Protein AF-0000000074257280 (afdb_homodimer)

Nearest PDB structures (foldseek):
  6wa9-assembly1_N  TM=6.262E-01  e=2.227E+00  Chlamydia pneumoniae
  7ena-assembly1_g  TM=7.030E-01  e=4.610E+00  Homo sapiens
  5dac-assembly1_A  TM=3.850E-01  e=1.748E+00  Thermochaetoides thermophila DSM 1495
  6wa9-assembly1_N  TM=6.262E-01  e=2.227E+00  Chlamydia pneumoniae
  7ena-assembly1_g  TM=7.028E-01  e=4.610E+00  Homo sapiens

Sequence (174 aa):
MDNCAPVHPDVDTEELVAAAEEIEDARELVASALNRIRVSDPEAHAPRYVDTAYAQLTLADEAVNRTLTIRGVDRKEQTERLVESRRMDNCAPVHPDVDTEELVAAAEEIEDARELVASALNRIRVSDPEAHAPRYVDTAYAQLTLADEAVNRTLTIRGVDRKEQTERLVESRR

Secondary structure (DSSP, 8-state):
--------TT--HHHHHHHHHHHHHHHHHHHHHHHHHHHH-TTSSHHHHHHHHHHHHHHHHHHHHHHHHHTT--HHHHHHHHHHHH-/--------TT--HHHHHHHHHHHHHHHHHHHHHHHHHHHH-TTSSHHHHHHHHHHHHHHHHHHHHHHHHHTT--HHHHHHHHHHHT-

Foldseek 3Di:
DPPLPPLDPPDDLLVLLVVLVVLVVVLVVLVVVLVVCCVVPVPDCVNVVSVVVNVVSVVVNVSSVVSCVVVVHDSVVSVVVVVVVVD/DPPLPPLDPPDDLLVLLVVLVVLVVVLVVLVVVLVVCCVVPVPDCVNVVSVVVNVVSVVVNVSSVVSCVVVVHDSVVSVVVVVVVVD

Organism: NCBI:txid2743089

pLDDT: mean 86.65, std 16.23, range [29.3, 98.69]

Radius of gyration: 18.47 Å; Cα contacts (8 Å, |Δi|>4): 215; chains: 2; bounding box: 45×52×35 Å

Solvent-accessible surface area (backbone atoms only — not comparable to full-atom values): 9164 Å² total; per-residue (Å²): 130,80,74,68,68,78,74,63,92,75,48,40,60,69,43,38,46,52,18,48,52,30,44,54,54,20,45,53,33,40,54,51,20,39,54,32,32,47,72,20,46,61,86,48,68,31,50,59,29,38,50,49,18,44,52,26,41,51,52,19,48,50,45,49,49,49,53,34,52,75,69,69,49,54,61,68,61,52,52,50,51,55,56,53,71,71,100,130,82,74,70,69,79,73,62,90,76,48,39,61,68,44,38,46,54,19,47,52,30,44,51,54,20,44,51,33,41,53,52,19,38,54,32,32,45,70,19,45,62,84,49,68,31,50,58,29,39,49,51,16,45,53,25,42,52,52,20,47,50,45,49,50,50,54,34,53,75,71,71,49,55,61,68,61,52,50,50,50,56,56,57,74,73,105

Structure (mmCIF, N/CA/C/O backbone):
data_AF-0000000074257280-model_v1
#
loop_
_entity.id
_entity.type
_entity.pdbx_description
1 polymer 'Uncharacterized protein'
#
loop_
_atom_site.group_PDB
_atom_site.id
_atom_site.type_symbol
_atom_site.label_atom_id
_atom_site.label_alt_id
_atom_site.label_comp_id
_atom_site.label_asym_id
_atom_site.label_entity_id
_atom_site.label_seq_id
_atom_site.pdbx_PDB_ins_code
_atom_site.Cartn_x
_atom_site.Cartn_y
_atom_site.Cartn_z
_atom_site.occupancy
_atom_site.B_iso_or_equiv
_atom_site.auth_seq_id
_atom_site.auth_comp_id
_atom_site.auth_asym_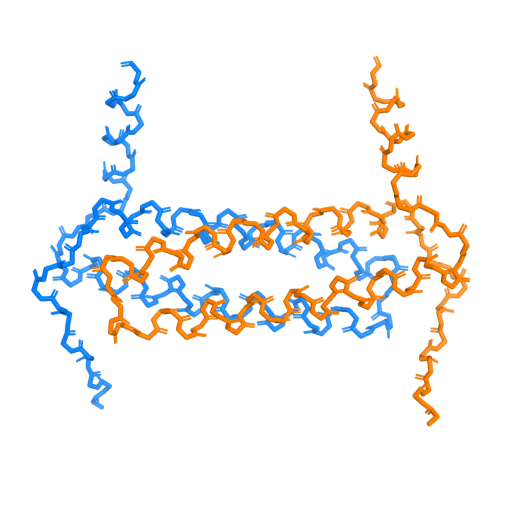id
_atom_site.auth_atom_id
_atom_site.pdbx_PDB_model_num
ATOM 1 N N . MET A 1 1 ? -23.141 18.484 5.285 1 29.3 1 MET A N 1
ATOM 2 C CA . MET A 1 1 ? -22.297 19.328 6.137 1 29.3 1 MET A CA 1
ATOM 3 C C . MET A 1 1 ? -21.234 18.484 6.836 1 29.3 1 MET A C 1
ATOM 5 O O . MET A 1 1 ? -21.531 17.75 7.777 1 29.3 1 MET A O 1
ATOM 9 N N . ASP A 1 2 ? -20.484 17.734 6.07 1 30.67 2 ASP A N 1
ATOM 10 C CA . ASP A 1 2 ? -19.453 16.75 6.398 1 30.67 2 ASP A CA 1
ATOM 11 C C . ASP A 1 2 ? -18.547 17.266 7.512 1 30.67 2 ASP A C 1
ATOM 13 O O . ASP A 1 2 ? -17.859 18.266 7.344 1 30.67 2 ASP A O 1
ATOM 17 N N . ASN A 1 3 ? -19 17.156 8.766 1 35.34 3 ASN A N 1
ATOM 18 C CA . ASN A 1 3 ? -18.391 17.594 10.016 1 35.34 3 ASN A CA 1
ATOM 19 C C . ASN A 1 3 ? -16.891 17.312 10.031 1 35.34 3 ASN A C 1
ATOM 21 O O . ASN A 1 3 ? -16.469 16.172 9.945 1 35.34 3 ASN A O 1
ATOM 25 N N . CYS A 1 4 ? -16.25 18.25 9.461 1 40.91 4 CYS A N 1
ATOM 26 C CA . CYS A 1 4 ? -14.789 18.234 9.5 1 40.91 4 CYS A CA 1
ATOM 27 C C . CYS A 1 4 ? -14.273 17.844 10.883 1 40.91 4 CYS A C 1
ATOM 29 O O . CYS A 1 4 ? -14.688 18.438 11.883 1 40.91 4 CYS A O 1
ATOM 31 N N . ALA A 1 5 ? -14.195 16.656 11.227 1 45.75 5 ALA A N 1
ATOM 32 C CA . ALA A 1 5 ? -13.586 16.328 12.508 1 45.75 5 ALA A CA 1
ATOM 33 C C . ALA A 1 5 ? -12.523 17.344 12.898 1 45.75 5 ALA A C 1
ATOM 35 O O . ALA A 1 5 ? -11.812 17.875 12.031 1 45.75 5 ALA A O 1
ATOM 36 N N . PRO A 1 6 ? -12.68 17.969 14.016 1 45.97 6 PRO A N 1
ATOM 37 C CA . PRO A 1 6 ? -11.711 18.953 14.492 1 45.97 6 PRO A CA 1
ATOM 38 C C . PRO A 1 6 ? -10.266 18.484 14.336 1 45.97 6 PRO A C 1
ATOM 40 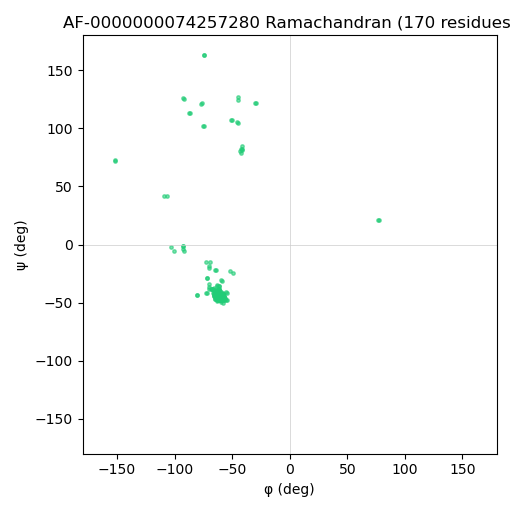O O . PRO A 1 6 ? -9.977 17.297 14.5 1 45.97 6 PRO A O 1
ATOM 43 N N . VAL A 1 7 ? -9.586 19.047 13.344 1 50.69 7 VAL A N 1
ATOM 44 C CA . VAL A 1 7 ? -8.141 18.844 13.297 1 50.69 7 VAL A CA 1
ATOM 45 C C . VAL A 1 7 ? -7.527 19.156 14.656 1 50.69 7 VAL A C 1
ATOM 47 O O . VAL A 1 7 ? -7.82 20.188 15.258 1 50.69 7 VAL A O 1
ATOM 50 N N . HIS A 1 8 ? -7.133 18.172 15.328 1 59.84 8 HIS A N 1
ATOM 51 C CA . HIS A 1 8 ? -6.445 18.344 16.609 1 59.84 8 HIS A CA 1
ATOM 52 C C . HIS A 1 8 ? -5.383 19.438 16.516 1 59.84 8 HIS A C 1
ATOM 54 O O . HIS A 1 8 ? -4.668 19.531 15.516 1 59.84 8 HIS A O 1
ATOM 60 N N . PRO A 1 9 ? -5.422 20.406 17.391 1 61.03 9 PRO A N 1
ATOM 61 C CA . PRO A 1 9 ? -4.488 21.531 17.391 1 61.03 9 PRO A CA 1
ATOM 62 C C . PRO A 1 9 ? -3.029 21.094 17.344 1 61.03 9 PRO A C 1
ATOM 64 O O . PRO A 1 9 ? -2.172 21.844 16.859 1 61.03 9 PRO A O 1
ATOM 67 N N . ASP A 1 10 ? -2.727 19.891 17.75 1 71.88 10 ASP A N 1
ATOM 68 C CA . ASP A 1 10 ? -1.322 19.516 17.891 1 71.88 10 ASP A CA 1
ATOM 69 C C . ASP A 1 10 ? -0.907 18.516 16.812 1 71.88 10 ASP A C 1
ATOM 71 O O . ASP A 1 10 ? -0.184 17.562 17.094 1 71.88 10 ASP A O 1
ATOM 75 N N . VAL A 1 11 ? -1.38 18.812 15.656 1 77.25 11 VAL A N 1
ATOM 76 C CA . VAL A 1 11 ? -1.003 17.906 14.57 1 77.25 11 VAL A CA 1
ATOM 77 C C . VAL A 1 11 ? 0.436 18.188 14.148 1 77.25 11 VAL A C 1
ATOM 79 O O . VAL A 1 11 ? 0.807 19.344 13.914 1 77.25 11 VAL A O 1
ATOM 82 N N . ASP A 1 12 ? 1.289 17.234 14.219 1 86.25 12 ASP A N 1
ATOM 83 C CA . ASP A 1 12 ? 2.645 17.344 13.688 1 86.25 12 ASP A CA 1
ATOM 84 C C . ASP A 1 12 ? 2.641 17.25 12.164 1 86.25 12 ASP A C 1
ATOM 86 O O . ASP A 1 12 ? 2.635 16.141 11.602 1 86.25 12 ASP A O 1
ATOM 90 N N . THR A 1 13 ? 2.768 18.359 11.547 1 89.31 13 THR A N 1
ATOM 91 C CA . THR A 1 13 ? 2.578 18.422 10.102 1 89.31 13 THR A CA 1
ATOM 92 C C . THR A 1 13 ? 3.742 17.766 9.367 1 89.31 13 THR A C 1
ATOM 94 O O . THR A 1 13 ? 3.578 17.25 8.258 1 89.31 13 THR A O 1
ATOM 97 N N . GLU A 1 14 ? 4.945 17.766 9.945 1 87.94 14 GLU A N 1
ATOM 98 C CA . GLU A 1 14 ? 6.078 17.094 9.312 1 87.94 14 GLU A CA 1
ATOM 99 C C . GLU A 1 14 ? 5.859 15.586 9.258 1 87.94 14 GLU A C 1
ATOM 101 O O . GLU A 1 14 ? 6.098 14.961 8.219 1 87.94 14 GLU A O 1
ATOM 106 N N . GLU A 1 15 ? 5.375 15.094 10.328 1 91 15 GLU A N 1
ATOM 107 C CA . GLU A 1 15 ? 5.062 13.664 10.359 1 91 15 GLU A CA 1
ATOM 108 C C . GLU A 1 15 ? 3.912 13.328 9.422 1 91 15 GLU A C 1
ATOM 110 O O . GLU A 1 15 ? 3.916 12.273 8.773 1 91 15 GLU A O 1
ATOM 115 N N . LEU A 1 16 ? 2.916 14.141 9.406 1 94 16 LEU A N 1
ATOM 116 C CA . LEU A 1 16 ? 1.768 13.891 8.539 1 94 16 LEU A CA 1
ATOM 117 C C . LEU A 1 16 ? 2.172 13.93 7.07 1 94 16 LEU A C 1
ATOM 119 O O . LEU A 1 16 ? 1.68 13.133 6.266 1 94 16 LEU A O 1
ATOM 123 N N . VAL A 1 17 ? 3.041 14.852 6.75 1 94.12 17 VAL A N 1
ATOM 124 C CA . VAL A 1 17 ? 3.523 14.93 5.379 1 94.12 17 VAL A CA 1
ATOM 125 C C . VAL A 1 17 ? 4.309 13.672 5.027 1 94.12 17 VAL A C 1
ATOM 127 O O . VAL A 1 17 ? 4.145 13.109 3.941 1 94.12 17 VAL A O 1
ATOM 130 N N . ALA A 1 18 ? 5.16 13.227 5.914 1 93.44 18 ALA A N 1
ATOM 131 C CA . ALA A 1 18 ? 5.891 11.984 5.688 1 93.44 18 ALA A CA 1
ATOM 132 C C . ALA A 1 18 ? 4.938 10.812 5.477 1 93.44 18 ALA A C 1
ATOM 134 O O . ALA A 1 18 ? 5.152 9.977 4.598 1 93.44 18 ALA A O 1
ATOM 135 N N . ALA A 1 19 ? 3.918 10.797 6.266 1 95.12 19 ALA A N 1
ATOM 136 C CA . ALA A 1 19 ? 2.916 9.742 6.125 1 95.12 19 ALA A CA 1
ATOM 137 C C . ALA A 1 19 ? 2.232 9.82 4.762 1 95.12 19 ALA A C 1
ATOM 139 O O . ALA A 1 19 ? 1.975 8.789 4.133 1 95.12 19 ALA A O 1
ATOM 140 N N . ALA A 1 20 ? 1.891 10.984 4.367 1 96.25 20 ALA A N 1
ATOM 141 C CA . ALA A 1 20 ? 1.246 11.164 3.07 1 96.25 20 ALA A CA 1
ATOM 142 C C . ALA A 1 20 ? 2.117 10.625 1.942 1 96.25 20 ALA A C 1
ATOM 144 O O . ALA A 1 20 ? 1.615 9.984 1.014 1 96.25 20 ALA A O 1
ATOM 145 N N . GLU A 1 21 ? 3.391 10.875 1.986 1 96.62 21 GLU A N 1
ATOM 146 C CA . GLU A 1 21 ? 4.316 10.375 0.979 1 96.62 21 GLU A CA 1
ATOM 147 C C . GLU A 1 21 ? 4.359 8.844 0.983 1 96.62 21 GLU A C 1
ATOM 149 O O . GLU A 1 21 ? 4.402 8.219 -0.077 1 96.62 21 GLU A O 1
ATOM 154 N N . GLU A 1 22 ? 4.41 8.305 2.094 1 96.88 22 GLU A N 1
ATOM 155 C CA . GLU A 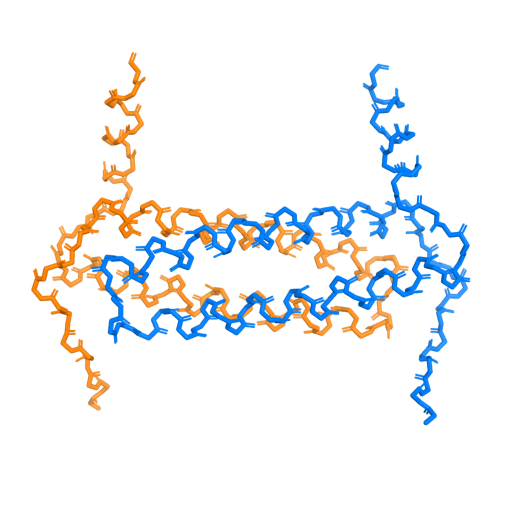1 22 ? 4.422 6.852 2.211 1 96.88 22 GLU A CA 1
ATOM 156 C C . GLU A 1 22 ? 3.143 6.242 1.65 1 96.88 22 GLU A C 1
ATOM 158 O O . GLU A 1 22 ? 3.18 5.195 1.002 1 96.88 22 GLU A O 1
ATOM 163 N N . ILE A 1 23 ? 1.985 6.867 1.958 1 98.19 23 ILE A N 1
ATOM 164 C CA . ILE A 1 23 ? 0.71 6.41 1.415 1 98.19 23 ILE A CA 1
ATOM 165 C C . ILE A 1 23 ? 0.751 6.465 -0.111 1 98.19 23 ILE A C 1
ATOM 167 O O . ILE A 1 23 ? 0.291 5.539 -0.782 1 98.19 23 ILE A O 1
ATOM 171 N N . GLU A 1 24 ? 1.222 7.539 -0.661 1 97.69 24 GLU A N 1
ATOM 172 C CA . GLU A 1 24 ? 1.327 7.668 -2.111 1 97.69 24 GLU A CA 1
ATOM 173 C C . GLU A 1 24 ? 2.234 6.59 -2.695 1 97.69 24 GLU A C 1
ATOM 175 O O . GLU A 1 24 ? 1.896 5.965 -3.703 1 97.69 24 GLU A O 1
ATOM 180 N N . ASP A 1 25 ? 3.406 6.375 -2.107 1 97.62 25 ASP A N 1
ATOM 181 C CA . ASP A 1 25 ? 4.312 5.324 -2.557 1 97.62 25 ASP A CA 1
ATOM 182 C C . ASP A 1 25 ? 3.635 3.955 -2.496 1 97.62 25 ASP A C 1
ATOM 184 O O . ASP A 1 25 ? 3.783 3.143 -3.41 1 97.62 25 ASP A O 1
ATOM 188 N N . ALA A 1 26 ? 2.941 3.74 -1.407 1 98.56 26 ALA A N 1
ATOM 189 C CA . ALA A 1 26 ? 2.221 2.479 -1.265 1 98.56 26 ALA A CA 1
ATOM 190 C C . ALA A 1 26 ? 1.182 2.312 -2.371 1 98.56 26 ALA A C 1
ATOM 192 O O . ALA A 1 26 ? 1.034 1.225 -2.934 1 98.56 26 ALA A O 1
ATOM 193 N N . ARG A 1 27 ? 0.386 3.324 -2.652 1 98.56 27 ARG A N 1
ATOM 194 C CA . ARG A 1 27 ? -0.629 3.266 -3.699 1 98.56 27 ARG A CA 1
ATOM 195 C C . ARG A 1 27 ? -0.014 2.871 -5.039 1 98.56 27 ARG A C 1
ATOM 197 O O . ARG A 1 27 ? -0.613 2.111 -5.805 1 98.56 27 ARG A O 1
ATOM 204 N N . GLU A 1 28 ? 1.111 3.395 -5.344 1 98 28 GLU A N 1
ATOM 205 C CA . GLU A 1 28 ? 1.789 3.055 -6.59 1 98 28 GLU A CA 1
ATOM 206 C C . GLU A 1 28 ? 2.166 1.576 -6.629 1 98 28 GLU A C 1
ATOM 208 O O . GLU A 1 28 ? 1.992 0.913 -7.652 1 98 28 GLU A O 1
ATOM 213 N N . LEU A 1 29 ? 2.779 1.097 -5.578 1 98.56 29 LEU A N 1
ATOM 214 C CA . LEU A 1 29 ? 3.121 -0.318 -5.488 1 98.56 29 LEU A CA 1
ATOM 215 C C . LEU A 1 29 ? 1.877 -1.188 -5.633 1 98.56 29 LEU A C 1
A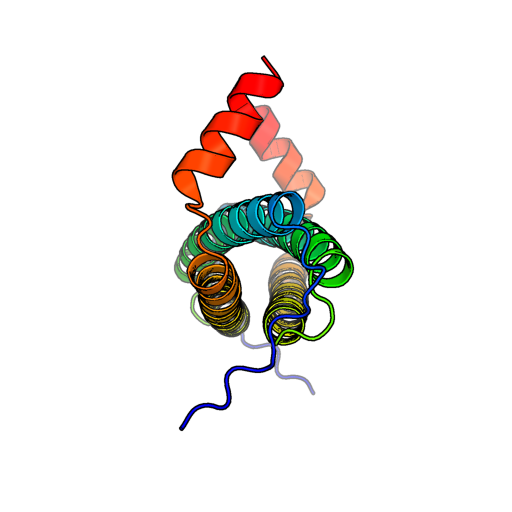TOM 217 O O . LEU A 1 29 ? 1.901 -2.203 -6.332 1 98.56 29 LEU A O 1
ATOM 221 N N . VAL A 1 30 ? 0.806 -0.821 -4.969 1 98.62 30 VAL A N 1
ATOM 222 C CA . VAL A 1 30 ? -0.445 -1.57 -5 1 98.62 30 VAL A CA 1
ATOM 223 C C . VAL A 1 30 ? -0.999 -1.59 -6.426 1 98.62 30 VAL A C 1
ATOM 225 O O . VAL A 1 30 ? -1.464 -2.627 -6.902 1 98.62 30 VAL A O 1
ATOM 228 N N . ALA A 1 31 ? -1.015 -0.455 -7.082 1 97.88 31 ALA A N 1
ATOM 229 C CA . ALA A 1 31 ? -1.465 -0.394 -8.469 1 97.88 31 ALA A CA 1
ATOM 230 C C . ALA A 1 31 ? -0.651 -1.335 -9.352 1 97.88 31 ALA A C 1
ATOM 232 O O . ALA A 1 31 ? -1.209 -2.049 -10.188 1 97.88 31 ALA A O 1
ATOM 233 N N . SER A 1 32 ? 0.661 -1.279 -9.203 1 96.69 32 SER A N 1
ATOM 234 C CA . SER A 1 32 ? 1.542 -2.162 -9.961 1 96.69 32 SER A CA 1
ATOM 235 C C . SER A 1 32 ? 1.216 -3.627 -9.695 1 96.69 32 SER A C 1
ATOM 237 O O . SER A 1 32 ? 1.089 -4.418 -10.633 1 96.69 32 SER A O 1
ATOM 239 N N . ALA A 1 33 ? 1.122 -3.98 -8.414 1 96.62 33 ALA A N 1
ATOM 240 C CA . ALA A 1 33 ? 0.78 -5.352 -8.031 1 96.62 33 ALA A CA 1
ATOM 241 C C . ALA A 1 33 ? -0.542 -5.781 -8.664 1 96.62 33 ALA A C 1
ATOM 243 O O . ALA A 1 33 ? -0.674 -6.914 -9.133 1 96.62 33 ALA A O 1
ATOM 244 N N . LEU A 1 34 ? -1.565 -4.914 -8.586 1 96.75 34 LEU A N 1
ATOM 245 C CA . LEU A 1 34 ? -2.881 -5.207 -9.141 1 96.75 34 LEU A CA 1
ATOM 246 C C . LEU A 1 34 ? -2.773 -5.578 -10.617 1 96.75 34 LEU A C 1
ATOM 248 O O . LEU A 1 34 ? -3.385 -6.551 -11.062 1 96.75 34 LEU A O 1
ATOM 252 N N . ASN A 1 35 ? -2.047 -4.789 -11.344 1 95.44 35 ASN A N 1
ATOM 253 C CA . ASN A 1 35 ? -1.862 -5.062 -12.766 1 95.44 35 ASN A CA 1
ATOM 254 C C . ASN A 1 35 ? -1.202 -6.418 -13 1 95.44 35 ASN A C 1
ATOM 256 O O . ASN A 1 35 ? -1.624 -7.176 -13.875 1 95.44 35 ASN A O 1
ATOM 260 N N . ARG A 1 36 ? -0.161 -6.738 -12.25 1 93.25 36 ARG A N 1
ATOM 261 C CA . ARG A 1 36 ? 0.531 -8.016 -12.3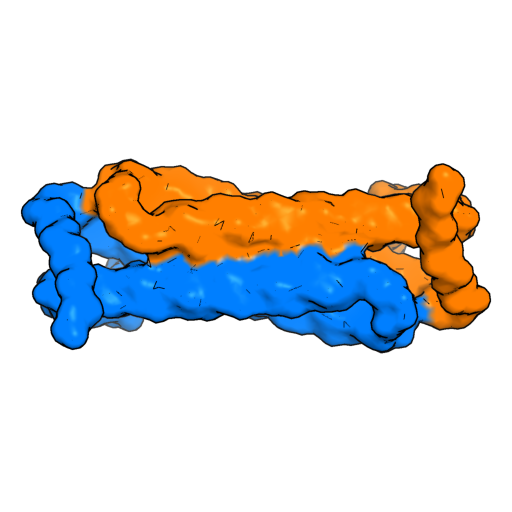83 1 93.25 36 ARG A CA 1
ATOM 262 C C . ARG A 1 36 ? -0.404 -9.18 -12.07 1 93.25 36 ARG A C 1
ATOM 264 O O . ARG A 1 36 ? -0.384 -10.203 -12.758 1 93.25 36 ARG A O 1
ATOM 271 N N . ILE A 1 37 ? -1.216 -9.031 -11.023 1 93.62 37 ILE A N 1
ATOM 272 C CA . ILE A 1 37 ? -2.135 -10.086 -10.617 1 93.62 37 ILE A CA 1
ATOM 273 C C . ILE A 1 37 ? -3.182 -10.305 -11.703 1 93.62 37 ILE A C 1
ATOM 275 O O . ILE A 1 37 ? -3.531 -11.445 -12.016 1 93.62 37 ILE A O 1
ATOM 279 N N . ARG A 1 38 ? -3.715 -9.273 -12.234 1 90.75 38 ARG A N 1
ATOM 280 C CA . ARG A 1 38 ? -4.754 -9.375 -13.258 1 90.75 38 ARG A CA 1
ATOM 281 C C . ARG A 1 38 ? -4.223 -10.062 -14.508 1 90.75 38 ARG A C 1
ATOM 283 O O . ARG A 1 38 ? -4.961 -10.773 -15.195 1 90.75 38 ARG A O 1
ATOM 290 N N . VAL A 1 39 ? -2.953 -9.812 -14.828 1 85.38 39 VAL A N 1
ATOM 291 C CA . VAL A 1 39 ? -2.332 -10.461 -15.977 1 85.38 39 VAL A CA 1
ATOM 292 C C . VAL A 1 39 ? -2.084 -11.938 -15.672 1 85.38 39 VAL A C 1
ATOM 294 O O . VAL A 1 39 ? -2.318 -12.797 -16.516 1 85.38 39 VAL A O 1
ATOM 297 N N . SER A 1 40 ? -1.64 -12.25 -14.492 1 86.69 40 SER A N 1
ATOM 298 C CA . SER A 1 40 ? -1.208 -13.586 -14.109 1 86.69 40 SER A CA 1
ATOM 299 C C . SER A 1 40 ? -2.398 -14.477 -13.758 1 86.69 40 SER A C 1
ATOM 301 O O . SER A 1 40 ? -2.414 -15.664 -14.094 1 86.69 40 SER A O 1
ATOM 303 N N . ASP A 1 41 ? -3.373 -13.883 -12.984 1 83.5 41 ASP A N 1
ATOM 304 C CA . ASP A 1 41 ? -4.5 -14.656 -12.469 1 83.5 41 ASP A CA 1
ATOM 305 C C . ASP A 1 41 ? -5.727 -13.766 -12.273 1 83.5 41 ASP A C 1
ATOM 307 O O . ASP A 1 41 ? -6.129 -13.492 -11.141 1 83.5 41 ASP A O 1
ATOM 311 N N . PRO A 1 42 ? -6.301 -13.391 -13.297 1 76.69 42 PRO A N 1
ATOM 312 C CA . PRO A 1 42 ? -7.395 -12.414 -13.234 1 76.69 42 PRO A CA 1
ATOM 313 C C . PRO A 1 42 ? -8.609 -12.945 -12.484 1 76.69 42 PRO A C 1
ATOM 315 O O . PRO A 1 42 ? -9.438 -12.164 -12.008 1 76.69 42 PRO A O 1
ATOM 318 N N . GLU A 1 43 ? -8.742 -14.281 -12.391 1 76.44 43 GLU A N 1
ATOM 319 C CA . GLU A 1 43 ? -9.953 -14.852 -11.812 1 76.44 43 GLU A CA 1
ATOM 320 C C . GLU A 1 43 ? -9.789 -15.07 -10.312 1 76.44 43 GLU A C 1
ATOM 322 O O . GLU A 1 43 ? -10.75 -15.422 -9.617 1 76.44 43 GLU A O 1
ATOM 327 N N . ALA A 1 44 ? -8.664 -14.844 -9.812 1 77.44 44 ALA A N 1
ATOM 328 C CA . ALA A 1 44 ? -8.414 -15.07 -8.391 1 77.44 44 ALA A CA 1
ATOM 329 C C . ALA A 1 44 ? -9.062 -13.992 -7.535 1 77.44 44 ALA A C 1
ATOM 331 O O . ALA A 1 44 ? -9.5 -12.961 -8.055 1 77.44 44 ALA A O 1
ATOM 332 N N . HIS A 1 45 ? -9.258 -14.188 -6.188 1 80.06 45 HIS A N 1
ATOM 333 C CA . HIS A 1 45 ? -9.82 -13.234 -5.234 1 80.06 45 HIS A CA 1
ATOM 334 C C . HIS A 1 45 ? -8.852 -12.078 -4.98 1 80.06 45 HIS A C 1
ATOM 336 O O . HIS A 1 45 ? -9.273 -10.992 -4.578 1 80.06 45 HIS A O 1
ATOM 342 N N . ALA A 1 46 ? -7.637 -12.398 -5.344 1 88.69 46 ALA A N 1
ATOM 343 C CA . ALA A 1 46 ? -6.594 -11.453 -4.953 1 88.69 46 ALA A CA 1
ATOM 344 C C . ALA A 1 46 ? -6.844 -10.078 -5.566 1 88.69 46 ALA A C 1
ATOM 346 O O . ALA A 1 46 ? -6.715 -9.055 -4.891 1 88.69 46 ALA A O 1
ATOM 347 N N . PRO A 1 47 ? -7.273 -9.969 -6.773 1 91.94 47 PRO A N 1
ATOM 348 C CA . PRO A 1 47 ? -7.484 -8.641 -7.352 1 91.94 47 PRO A CA 1
ATOM 349 C C . PRO A 1 47 ? -8.531 -7.824 -6.59 1 91.94 47 PRO A C 1
ATOM 351 O O . PRO A 1 47 ? -8.391 -6.605 -6.465 1 91.94 47 PRO A O 1
ATOM 354 N N . ARG A 1 48 ? -9.555 -8.492 -6.09 1 94.31 48 ARG A N 1
ATOM 355 C CA . ARG A 1 48 ? -10.594 -7.773 -5.348 1 94.31 48 ARG A CA 1
ATOM 356 C C . ARG A 1 48 ? -10.023 -7.16 -4.07 1 94.31 48 ARG A C 1
ATOM 358 O O . ARG A 1 48 ? -10.328 -6.016 -3.738 1 94.31 48 ARG A O 1
ATOM 365 N N . TYR A 1 49 ? -9.281 -7.906 -3.334 1 96.56 49 TYR A N 1
ATOM 366 C CA . TYR A 1 49 ? -8.648 -7.395 -2.123 1 96.56 49 TYR A CA 1
ATOM 367 C C . TYR A 1 49 ? -7.727 -6.223 -2.441 1 96.56 49 TYR A C 1
ATOM 369 O O . TYR A 1 49 ? -7.746 -5.207 -1.746 1 96.56 49 TYR A O 1
ATOM 377 N N . VAL A 1 50 ? -6.941 -6.367 -3.51 1 97.38 50 VAL A N 1
ATOM 378 C CA . VAL A 1 50 ? -5.988 -5.332 -3.883 1 97.38 50 VAL A CA 1
ATOM 379 C C . VAL A 1 50 ? -6.734 -4.078 -4.336 1 97.38 50 VAL A C 1
ATOM 381 O O . VAL A 1 50 ? -6.352 -2.961 -3.988 1 97.38 50 VAL A O 1
ATOM 384 N N . ASP A 1 51 ? -7.805 -4.242 -5.031 1 97 51 ASP A N 1
ATOM 385 C CA . ASP A 1 51 ? -8.656 -3.129 -5.449 1 97 51 ASP A CA 1
ATOM 386 C C . ASP A 1 51 ? -9.203 -2.371 -4.242 1 97 51 ASP A C 1
ATOM 388 O O . ASP A 1 51 ? -9.195 -1.139 -4.223 1 97 51 ASP A O 1
ATOM 392 N N . THR A 1 52 ? -9.68 -3.096 -3.363 1 98.31 52 THR A N 1
ATOM 393 C CA . THR A 1 52 ? -10.227 -2.475 -2.164 1 98.31 52 THR A CA 1
ATOM 394 C C . THR A 1 52 ? -9.141 -1.734 -1.391 1 98.31 52 THR A C 1
ATOM 396 O O . THR A 1 52 ? -9.375 -0.64 -0.874 1 98.31 52 THR A O 1
ATOM 399 N N . ALA A 1 53 ? -7.969 -2.373 -1.275 1 98.5 53 ALA A N 1
ATOM 400 C CA . ALA A 1 53 ? -6.855 -1.709 -0.604 1 98.5 53 ALA A CA 1
ATOM 401 C C . ALA A 1 53 ? -6.508 -0.39 -1.289 1 98.5 53 ALA A C 1
ATOM 403 O O . ALA A 1 53 ? -6.32 0.631 -0.623 1 98.5 53 ALA A O 1
ATOM 404 N N . TYR A 1 54 ? -6.457 -0.409 -2.627 1 98.69 54 TYR A N 1
ATOM 405 C CA . TYR A 1 54 ? -6.152 0.8 -3.385 1 98.69 54 TYR A CA 1
ATOM 406 C C . TYR A 1 54 ? -7.164 1.899 -3.09 1 98.69 54 TYR A C 1
ATOM 408 O O . TYR A 1 54 ? -6.793 3.055 -2.873 1 98.69 54 TYR A O 1
ATOM 416 N N . ALA A 1 55 ? -8.406 1.543 -3.096 1 98.5 55 ALA A N 1
ATOM 417 C CA . ALA A 1 55 ? -9.469 2.504 -2.812 1 98.5 55 ALA A CA 1
ATOM 418 C C . ALA A 1 55 ? -9.312 3.098 -1.415 1 98.5 55 ALA A C 1
ATOM 420 O O . ALA A 1 55 ? -9.461 4.309 -1.227 1 98.5 55 ALA A O 1
ATOM 421 N N . GLN A 1 56 ? -9.094 2.201 -0.434 1 98.38 56 GLN A N 1
ATOM 422 C CA . GLN A 1 56 ? -8.938 2.668 0.94 1 98.38 56 GLN A CA 1
ATOM 423 C C . GLN A 1 56 ? -7.734 3.592 1.08 1 98.38 56 GLN A C 1
ATOM 425 O O . GLN A 1 56 ? -7.793 4.594 1.795 1 98.38 56 GLN A O 1
ATOM 430 N N . LEU A 1 57 ? -6.656 3.314 0.41 1 98.56 57 LEU A N 1
ATOM 431 C CA . LEU A 1 57 ? -5.484 4.18 0.439 1 98.56 57 LEU A CA 1
ATOM 432 C C . LEU A 1 57 ? -5.785 5.527 -0.211 1 98.56 57 LEU A C 1
ATOM 434 O O . LEU A 1 57 ? -5.262 6.559 0.217 1 98.56 57 LEU A O 1
ATOM 438 N N . THR A 1 58 ? -6.531 5.504 -1.273 1 98.38 58 THR A N 1
ATOM 439 C CA . THR A 1 58 ? -6.938 6.75 -1.918 1 98.38 58 THR A CA 1
ATOM 440 C C . THR A 1 58 ? -7.727 7.629 -0.951 1 98.38 58 THR A C 1
ATOM 442 O O . THR A 1 58 ? -7.488 8.836 -0.867 1 98.38 58 THR A O 1
ATOM 445 N N . LEU A 1 59 ? -8.648 7.035 -0.227 1 97.81 59 LEU A N 1
ATOM 446 C CA . LEU A 1 59 ? -9.422 7.773 0.768 1 97.81 59 LEU A CA 1
ATOM 447 C C . LEU A 1 59 ? -8.516 8.312 1.871 1 97.81 59 LEU A C 1
ATOM 449 O O . LEU A 1 59 ? -8.711 9.43 2.354 1 97.81 59 LEU A O 1
ATOM 453 N N . ALA A 1 60 ? -7.602 7.492 2.312 1 96.88 60 ALA A N 1
ATOM 454 C CA . ALA A 1 60 ? -6.645 7.93 3.324 1 96.88 60 ALA A CA 1
ATOM 455 C C . ALA A 1 60 ? -5.867 9.156 2.852 1 96.88 60 ALA A C 1
ATOM 457 O O . ALA A 1 60 ? -5.699 10.117 3.602 1 96.88 60 ALA A O 1
ATOM 458 N N . ASP A 1 61 ? -5.359 9.109 1.646 1 96.81 61 ASP A N 1
ATOM 459 C CA . ASP A 1 61 ? -4.613 10.219 1.058 1 96.81 61 ASP A CA 1
ATOM 460 C C . ASP A 1 61 ? -5.445 11.492 1.042 1 96.81 61 ASP A C 1
ATOM 462 O O . ASP A 1 61 ? -4.949 12.57 1.385 1 96.81 61 ASP A O 1
ATOM 466 N N . GLU A 1 62 ? -6.645 11.312 0.649 1 96 62 GLU A N 1
ATOM 467 C CA . GLU A 1 62 ? -7.543 12.461 0.615 1 96 62 GLU A CA 1
ATOM 468 C C . GLU A 1 62 ? -7.73 13.055 2.008 1 96 62 GLU A C 1
ATOM 470 O O . GLU A 1 62 ? -7.723 14.281 2.174 1 96 62 GLU A O 1
ATOM 475 N N . ALA A 1 63 ? -7.926 12.219 2.973 1 94.25 63 ALA A N 1
ATOM 476 C CA . ALA A 1 63 ? -8.141 12.664 4.348 1 94.25 63 ALA A CA 1
ATOM 477 C C . ALA A 1 63 ? -6.91 13.398 4.883 1 94.25 63 ALA A C 1
ATOM 479 O O . ALA A 1 63 ? -7.031 14.453 5.512 1 94.25 63 ALA A O 1
ATOM 480 N N . VAL A 1 64 ? -5.742 12.859 4.637 1 94.19 64 VAL A N 1
ATOM 481 C CA . VAL A 1 64 ? -4.504 13.469 5.098 1 94.19 64 VAL A CA 1
ATOM 482 C C . VAL A 1 64 ? -4.301 14.812 4.398 1 94.19 64 VAL A C 1
ATOM 484 O O . VAL A 1 64 ? -3.979 15.812 5.043 1 94.19 64 VAL A O 1
ATOM 487 N N . ASN A 1 65 ? -4.512 14.82 3.105 1 94.06 65 ASN A N 1
ATOM 488 C CA . ASN A 1 65 ? -4.352 16.047 2.336 1 94.06 65 ASN A CA 1
ATOM 489 C C . ASN A 1 65 ? -5.328 17.125 2.793 1 94.06 65 ASN A C 1
ATOM 491 O O . ASN A 1 65 ? -4.992 18.312 2.805 1 94.06 65 ASN A O 1
ATOM 495 N N . ARG A 1 66 ? -6.508 16.734 3.1 1 92.5 66 ARG A N 1
ATOM 496 C CA . ARG A 1 66 ? -7.473 17.688 3.627 1 92.5 66 ARG A CA 1
ATOM 497 C C . ARG A 1 66 ? -6.965 18.328 4.918 1 92.5 66 ARG A C 1
ATOM 499 O O . ARG A 1 66 ? -7.062 19.547 5.094 1 92.5 66 ARG A O 1
ATOM 506 N N . THR A 1 67 ? -6.461 17.469 5.789 1 91.75 67 THR A N 1
ATOM 507 C CA . THR A 1 67 ? -5.914 17.969 7.047 1 91.75 67 THR A CA 1
ATOM 508 C C . THR A 1 67 ? -4.773 18.938 6.793 1 91.75 67 THR A C 1
ATOM 510 O O . THR A 1 67 ? -4.715 20.016 7.406 1 91.75 67 THR A O 1
ATOM 513 N N . LEU A 1 68 ? -3.908 18.594 5.906 1 92.88 68 LEU A N 1
ATOM 514 C CA . LEU A 1 68 ? -2.781 19.469 5.574 1 92.88 68 LEU A CA 1
ATOM 515 C C . LEU A 1 68 ? -3.268 20.797 5.004 1 92.88 68 LEU A C 1
ATOM 517 O O . LEU A 1 68 ? -2.76 21.859 5.371 1 92.88 68 LEU A O 1
ATOM 521 N N . THR A 1 69 ? -4.207 20.734 4.109 1 93.12 69 THR A N 1
ATOM 522 C CA . THR A 1 69 ? -4.77 21.938 3.506 1 93.12 69 THR A CA 1
ATOM 523 C C . THR A 1 69 ? -5.375 22.844 4.57 1 93.12 69 THR A C 1
ATOM 525 O O . THR A 1 69 ? -5.16 24.062 4.559 1 93.12 69 THR A O 1
ATOM 528 N N . ILE A 1 70 ? -6.125 22.297 5.516 1 90.88 70 ILE A N 1
ATOM 529 C CA . ILE A 1 70 ? -6.754 23.031 6.598 1 90.88 70 ILE A CA 1
ATOM 530 C C . ILE A 1 70 ? -5.688 23.75 7.426 1 90.88 70 ILE A C 1
ATOM 532 O O . ILE A 1 70 ? -5.902 24.859 7.902 1 90.88 70 ILE A O 1
ATOM 536 N N . ARG A 1 71 ? -4.535 23.172 7.504 1 90.44 71 ARG A N 1
ATOM 537 C CA . ARG A 1 71 ? -3.465 23.719 8.336 1 90.44 71 ARG A CA 1
ATOM 538 C C . ARG A 1 71 ? -2.559 24.641 7.535 1 90.44 71 ARG A C 1
ATOM 540 O O . ARG A 1 71 ? -1.563 25.156 8.062 1 90.44 71 ARG A O 1
ATOM 547 N N . GLY A 1 72 ? -2.824 24.797 6.281 1 90.44 72 GLY A N 1
ATOM 548 C CA . GLY A 1 72 ? -2.068 25.703 5.434 1 90.44 72 GLY A CA 1
ATOM 549 C C . GLY A 1 72 ? -0.717 25.156 5.023 1 90.44 72 GLY A C 1
ATOM 550 O O . GLY A 1 72 ? 0.229 25.922 4.801 1 90.44 72 GLY A O 1
ATOM 551 N N . VAL A 1 73 ? -0.605 23.844 5.094 1 90.56 73 VAL A N 1
ATOM 552 C CA . VAL A 1 73 ? 0.658 23.203 4.746 1 90.56 73 VAL A CA 1
ATOM 553 C C . VAL A 1 73 ? 0.651 22.812 3.268 1 90.56 73 VAL A C 1
ATOM 555 O O . VAL A 1 73 ? -0.305 22.203 2.785 1 90.56 73 VAL A O 1
ATOM 558 N N . ASP A 1 74 ? 1.582 23.219 2.568 1 92.5 74 ASP A N 1
ATOM 559 C CA . ASP A 1 74 ? 1.832 22.766 1.206 1 92.5 74 ASP A CA 1
ATOM 560 C C . ASP A 1 74 ? 2.703 21.5 1.202 1 92.5 74 ASP A C 1
ATOM 562 O O . ASP A 1 74 ? 3.904 21.578 1.472 1 92.5 74 ASP A O 1
ATOM 566 N N . ARG A 1 75 ? 2.156 20.438 0.803 1 92.81 75 ARG A N 1
ATOM 567 C CA . ARG A 1 75 ? 2.816 19.141 0.874 1 92.81 75 ARG A CA 1
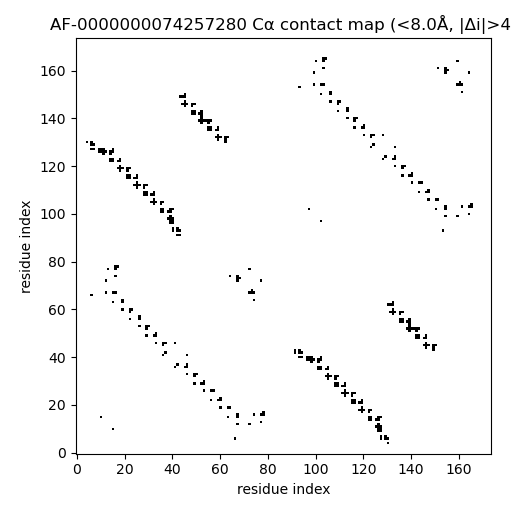ATOM 568 C C . ARG A 1 75 ? 4.078 19.125 0.018 1 92.81 75 ARG A C 1
ATOM 570 O O . ARG A 1 75 ? 5.129 18.656 0.463 1 92.81 75 ARG A O 1
ATOM 577 N N . LYS A 1 76 ? 3.971 19.547 -1.064 1 91.94 76 LYS A N 1
ATOM 578 C CA . LYS A 1 76 ? 5.113 19.547 -1.976 1 91.94 76 LYS A CA 1
ATOM 579 C C . LYS A 1 76 ? 6.262 20.391 -1.416 1 91.94 76 LYS A C 1
ATOM 581 O O . LYS A 1 76 ? 7.414 19.953 -1.416 1 91.94 76 LYS A O 1
ATOM 586 N N . GLU A 1 77 ? 5.977 21.594 -0.95 1 90.25 77 GLU A N 1
ATOM 587 C CA . GLU A 1 77 ? 6.992 22.469 -0.379 1 90.25 77 GLU A CA 1
ATOM 588 C C . GLU A 1 77 ? 7.621 21.859 0.865 1 90.25 77 GLU A C 1
ATOM 590 O O . GLU A 1 77 ? 8.844 21.906 1.042 1 90.25 77 GLU A O 1
ATOM 595 N N . GLN A 1 78 ? 6.781 21.25 1.652 1 91.38 78 GLN A N 1
ATOM 596 C CA . GLN A 1 78 ? 7.293 20.672 2.885 1 91.38 78 GLN A CA 1
ATOM 597 C C . GLN A 1 78 ? 8.18 19.453 2.592 1 91.38 78 GLN A C 1
ATOM 599 O O . GLN A 1 78 ? 9.18 19.234 3.275 1 91.38 78 GLN A O 1
ATOM 604 N N . THR A 1 79 ? 7.809 18.641 1.594 1 89.69 79 THR A N 1
ATOM 605 C CA . THR A 1 79 ? 8.617 17.484 1.211 1 89.69 79 THR A CA 1
ATOM 606 C C . THR A 1 79 ? 9.984 17.922 0.707 1 89.69 79 THR A C 1
ATOM 608 O O . THR A 1 79 ? 11.008 17.328 1.059 1 89.69 79 THR A O 1
ATOM 611 N N . GLU A 1 80 ? 9.961 18.906 -0.052 1 88.5 80 GLU A N 1
ATOM 612 C CA . GLU A 1 80 ? 11.203 19.438 -0.599 1 88.5 80 GLU A CA 1
ATOM 613 C C . GLU A 1 80 ? 12.117 19.953 0.509 1 88.5 80 GLU A C 1
ATOM 615 O O . GLU A 1 80 ? 13.328 19.719 0.479 1 88.5 80 GLU A O 1
ATOM 620 N N . ARG A 1 81 ? 11.586 20.625 1.439 1 86.44 81 ARG A N 1
ATOM 621 C CA . ARG A 1 81 ? 12.359 21.125 2.568 1 86.44 81 ARG A CA 1
ATOM 622 C C . ARG A 1 81 ? 12.984 19.984 3.357 1 86.44 81 ARG A C 1
ATOM 624 O O . ARG A 1 81 ? 14.141 20.062 3.781 1 86.44 81 ARG A O 1
ATOM 631 N N . LEU A 1 82 ? 12.172 18.953 3.545 1 82.12 82 LEU A N 1
ATOM 632 C CA . LEU A 1 82 ? 12.656 17.812 4.309 1 82.12 82 LEU A CA 1
ATOM 633 C C . LEU A 1 82 ? 13.805 17.109 3.58 1 82.12 82 LEU A C 1
ATOM 635 O O . LEU A 1 82 ? 14.781 16.688 4.207 1 82.12 82 LEU A O 1
ATOM 639 N N . VAL A 1 83 ? 13.672 16.953 2.291 1 82.5 83 VAL A N 1
ATOM 640 C CA . VAL A 1 83 ? 14.703 16.312 1.483 1 82.5 83 VAL A CA 1
ATOM 641 C C . VAL A 1 83 ? 15.969 17.172 1.473 1 82.5 83 VAL A C 1
ATOM 643 O O . VAL A 1 83 ? 17.078 16.656 1.588 1 82.5 83 VAL A O 1
ATOM 646 N N . GLU A 1 84 ? 15.766 18.453 1.433 1 84.06 84 GLU A N 1
ATOM 647 C CA . GLU A 1 84 ? 16.906 19.391 1.416 1 84.06 84 GLU A CA 1
ATOM 648 C C . GLU A 1 84 ? 17.609 19.406 2.764 1 84.06 84 GLU A C 1
ATOM 650 O O . GLU A 1 84 ? 18.844 19.469 2.82 1 84.06 84 GLU A O 1
ATOM 655 N N . SER A 1 85 ? 16.953 19.25 3.791 1 76.62 85 SER A N 1
ATOM 656 C CA . SER A 1 85 ? 17.547 19.297 5.121 1 76.62 85 SER A CA 1
ATOM 657 C C . SER A 1 85 ? 18.375 18.047 5.395 1 76.62 85 SER A 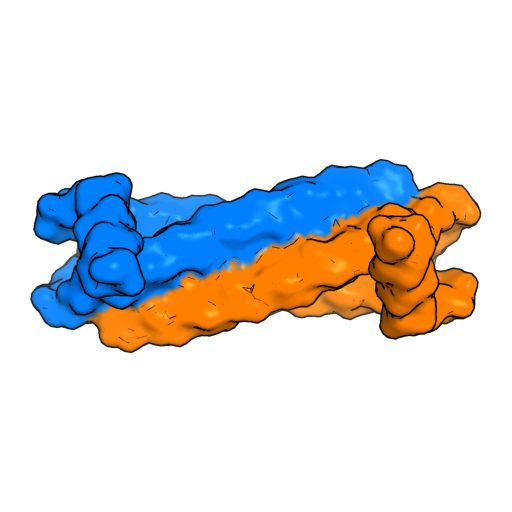C 1
ATOM 659 O O . SER A 1 85 ? 19.234 18.062 6.281 1 76.62 85 SER A O 1
ATOM 661 N N . ARG A 1 86 ? 18.188 17.031 4.594 1 70.56 86 ARG A N 1
ATOM 662 C CA . ARG A 1 86 ? 18.906 15.766 4.793 1 70.56 86 ARG A CA 1
ATOM 663 C C . ARG A 1 86 ? 20.094 15.648 3.842 1 70.56 86 ARG A C 1
ATOM 665 O O . ARG A 1 86 ? 20.906 14.734 3.963 1 70.56 86 ARG A O 1
ATOM 672 N N . ARG A 1 87 ? 20.188 16.531 3.039 1 70.06 87 ARG A N 1
ATOM 673 C CA . ARG A 1 87 ? 21.359 16.594 2.174 1 70.06 87 ARG A CA 1
ATOM 674 C C . ARG A 1 87 ? 22.5 17.344 2.85 1 70.06 87 ARG A C 1
ATOM 676 O O . ARG A 1 87 ? 22.281 18.359 3.516 1 70.06 87 ARG A O 1
ATOM 683 N N . MET B 1 1 ? -16.078 -25.922 3.156 1 29.62 1 MET B N 1
ATOM 684 C CA . MET B 1 1 ? -15.469 -26.438 1.938 1 29.62 1 MET B CA 1
ATOM 685 C C . MET B 1 1 ? -15.062 -25.312 0.999 1 29.62 1 MET B C 1
ATOM 687 O O . MET B 1 1 ? -15.922 -24.688 0.368 1 29.62 1 MET B O 1
ATOM 691 N N . ASP B 1 2 ? -14.312 -24.359 1.503 1 30.58 2 ASP B N 1
ATOM 692 C CA . ASP B 1 2 ? -13.828 -23.109 0.945 1 30.58 2 ASP B CA 1
ATOM 693 C C . ASP B 1 2 ? -13.352 -23.297 -0.496 1 30.58 2 ASP B C 1
ATOM 695 O O . ASP B 1 2 ? -12.391 -24.016 -0.751 1 30.58 2 ASP B O 1
ATOM 699 N N . ASN B 1 3 ? -14.297 -23.359 -1.442 1 35.44 3 ASN B N 1
ATOM 700 C CA . ASN B 1 3 ? -14.156 -23.609 -2.873 1 35.44 3 ASN B CA 1
ATOM 701 C C . ASN B 1 3 ? -12.961 -22.875 -3.459 1 35.44 3 ASN B C 1
ATOM 703 O O . ASN B 1 3 ? -12.922 -21.641 -3.438 1 35.44 3 ASN B O 1
ATOM 707 N N . CYS B 1 4 ? -11.867 -23.484 -3.279 1 41.25 4 CYS B N 1
ATOM 708 C CA . CYS B 1 4 ? -10.633 -23.016 -3.891 1 41.25 4 CYS B CA 1
ATOM 709 C C . CYS B 1 4 ? -10.867 -22.562 -5.324 1 41.25 4 CYS B C 1
ATOM 711 O O . CYS B 1 4 ? -11.445 -23.297 -6.125 1 41.25 4 CYS B O 1
ATOM 713 N N . ALA B 1 5 ? -11.32 -21.422 -5.574 1 45.97 5 ALA B N 1
ATOM 714 C CA . ALA B 1 5 ? -11.43 -20.984 -6.965 1 45.97 5 ALA B CA 1
ATOM 715 C C . ALA B 1 5 ? -10.352 -21.641 -7.832 1 45.97 5 ALA B C 1
ATOM 717 O O . ALA B 1 5 ? -9.219 -21.844 -7.379 1 45.97 5 ALA B O 1
ATOM 718 N N . PRO B 1 6 ? -10.734 -22.328 -8.82 1 46.16 6 PRO B N 1
ATOM 719 C CA . PRO B 1 6 ? -9.789 -23 -9.727 1 46.16 6 PRO B CA 1
ATOM 720 C C . PRO B 1 6 ? -8.641 -22.078 -10.141 1 46.16 6 PRO B C 1
ATOM 722 O O . PRO B 1 6 ? -8.828 -20.875 -10.305 1 46.16 6 PRO B O 1
ATOM 725 N N . VAL B 1 7 ? -7.469 -22.344 -9.547 1 51.06 7 VAL B N 1
ATOM 726 C CA . VAL B 1 7 ? -6.277 -21.688 -10.07 1 51.06 7 VAL B CA 1
ATOM 727 C C . VAL B 1 7 ? -6.207 -21.891 -11.586 1 51.06 7 VAL B C 1
ATOM 729 O O . VAL B 1 7 ? -6.375 -23 -12.078 1 51.06 7 VAL B O 1
ATOM 732 N N . HIS B 1 8 ? -6.461 -20.859 -12.281 1 60.38 8 HIS B N 1
ATOM 733 C CA . HIS B 1 8 ? -6.332 -20.891 -13.734 1 60.38 8 HIS B CA 1
ATOM 734 C C . HIS B 1 8 ? -5.039 -21.578 -14.156 1 60.38 8 HIS B C 1
ATOM 736 O O . HIS B 1 8 ? -3.992 -21.375 -13.539 1 60.38 8 HIS B O 1
ATOM 742 N N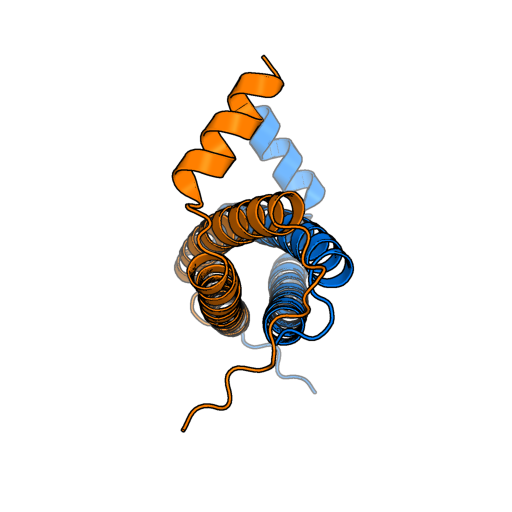 . PRO B 1 9 ? -5.133 -22.594 -14.984 1 60.97 9 PRO B N 1
ATOM 743 C CA . PRO B 1 9 ? -3.967 -23.344 -15.445 1 60.97 9 PRO B CA 1
ATOM 744 C C . PRO B 1 9 ? -2.846 -22.453 -15.961 1 60.97 9 PRO B C 1
ATOM 746 O O . PRO B 1 9 ? -1.674 -22.828 -15.922 1 60.97 9 PRO B O 1
ATOM 749 N N . ASP B 1 10 ? -3.158 -21.25 -16.406 1 71.94 10 ASP B N 1
ATOM 750 C CA . ASP B 1 10 ? -2.146 -20.438 -17.094 1 71.94 10 ASP B CA 1
ATOM 751 C C . ASP B 1 10 ? -1.673 -19.297 -16.203 1 71.94 10 ASP B C 1
ATOM 753 O O . ASP B 1 10 ? -1.467 -18.188 -16.672 1 71.94 10 ASP B O 1
ATOM 757 N N . VAL B 1 11 ? -1.501 -19.656 -14.992 1 77.12 11 VAL B N 1
ATOM 758 C CA . VAL B 1 11 ? -1.025 -18.609 -14.094 1 77.12 11 VAL B CA 1
ATOM 759 C C . VAL B 1 11 ? 0.469 -18.375 -14.312 1 77.12 11 VAL B C 1
ATOM 761 O O . VAL B 1 11 ? 1.253 -19.328 -14.328 1 77.12 11 VAL B O 1
ATOM 764 N N . ASP B 1 12 ? 0.861 -17.203 -14.664 1 86.12 12 ASP B N 1
ATOM 765 C CA . ASP B 1 12 ? 2.27 -16.828 -14.742 1 86.12 12 ASP B CA 1
ATOM 766 C C . ASP B 1 12 ? 2.865 -16.641 -13.344 1 86.12 12 ASP B C 1
ATOM 768 O O . ASP B 1 12 ? 2.738 -15.57 -12.75 1 86.12 12 ASP B O 1
ATOM 772 N N . THR B 1 13 ? 3.586 -17.594 -12.898 1 89.5 13 THR B N 1
ATOM 773 C CA . THR B 1 13 ? 4.035 -17.625 -11.516 1 89.5 13 THR B CA 1
ATOM 774 C C . THR B 1 13 ? 5.117 -16.578 -11.273 1 89.5 13 THR B C 1
ATOM 776 O O . THR B 1 13 ? 5.27 -16.078 -10.156 1 89.5 13 THR B O 1
ATOM 779 N N . GLU B 1 14 ? 5.895 -16.234 -12.289 1 88 14 GLU B N 1
ATOM 780 C CA . GLU B 1 14 ? 6.902 -15.195 -12.125 1 88 14 GLU B CA 1
ATOM 781 C C . GLU B 1 14 ? 6.254 -13.836 -11.875 1 88 14 GLU B C 1
ATOM 783 O O . GLU B 1 14 ? 6.676 -13.102 -10.984 1 88 14 GLU B O 1
ATOM 788 N N . GLU B 1 15 ? 5.266 -13.609 -12.633 1 91.12 15 GLU B N 1
ATOM 789 C CA . GLU B 1 15 ? 4.527 -12.359 -12.438 1 91.12 15 GLU B CA 1
ATOM 790 C C . GLU B 1 15 ? 3.818 -12.344 -11.086 1 91.12 15 GLU B C 1
ATOM 792 O O . GLU B 1 15 ? 3.746 -11.305 -10.43 1 91.12 15 GLU B O 1
ATOM 797 N N . LEU B 1 16 ? 3.238 -13.438 -10.727 1 93.94 16 LEU B N 1
ATOM 798 C CA . LEU B 1 16 ? 2.527 -13.508 -9.461 1 93.94 16 LEU B CA 1
ATOM 799 C C . LEU B 1 16 ? 3.486 -13.312 -8.289 1 93.94 16 LEU B C 1
ATOM 801 O O . LEU B 1 16 ? 3.141 -12.664 -7.301 1 93.94 16 LEU B O 1
ATOM 805 N N . VAL B 1 17 ? 4.637 -13.883 -8.414 1 94.12 17 VAL B N 1
ATOM 806 C CA . VAL B 1 17 ? 5.637 -13.703 -7.367 1 94.12 17 VAL B CA 1
ATOM 807 C C . VAL B 1 17 ? 6.043 -12.234 -7.277 1 94.12 17 VAL B C 1
ATOM 809 O O . VAL B 1 17 ? 6.172 -11.688 -6.184 1 94.12 17 VAL B O 1
ATOM 812 N N . ALA B 1 18 ? 6.266 -11.594 -8.383 1 93.5 18 ALA B N 1
ATOM 813 C CA . ALA B 1 18 ? 6.586 -10.172 -8.391 1 93.5 18 ALA B CA 1
ATOM 814 C C . ALA B 1 18 ? 5.48 -9.359 -7.723 1 93.5 18 ALA B C 1
ATOM 816 O O . ALA B 1 18 ? 5.758 -8.438 -6.953 1 93.5 18 ALA B O 1
ATOM 817 N N . ALA B 1 19 ? 4.285 -9.719 -8.031 1 95 19 ALA B N 1
ATOM 818 C CA . ALA B 1 19 ? 3.15 -9.039 -7.418 1 95 19 ALA B CA 1
ATOM 819 C C . ALA B 1 19 ? 3.148 -9.234 -5.902 1 95 19 ALA B C 1
ATOM 821 O O . ALA B 1 19 ? 2.855 -8.297 -5.152 1 95 19 ALA B O 1
ATOM 822 N N . ALA B 1 20 ? 3.4 -10.406 -5.484 1 96.19 20 ALA B N 1
ATOM 823 C CA . ALA B 1 20 ? 3.443 -10.695 -4.055 1 96.19 20 ALA B CA 1
ATOM 824 C C . ALA B 1 20 ? 4.477 -9.82 -3.348 1 96.19 20 ALA B C 1
ATOM 826 O O . ALA B 1 20 ? 4.223 -9.312 -2.254 1 96.19 20 ALA B O 1
ATOM 827 N N . GLU B 1 21 ? 5.617 -9.656 -3.939 1 96.69 21 GLU B N 1
ATOM 828 C CA . GLU B 1 21 ? 6.66 -8.812 -3.369 1 96.69 21 GLU B CA 1
ATOM 829 C C . GLU B 1 21 ? 6.207 -7.355 -3.283 1 96.69 21 GLU B C 1
ATOM 831 O O . GLU B 1 21 ? 6.477 -6.676 -2.295 1 96.69 21 GLU B O 1
ATOM 836 N N . GLU B 1 22 ? 5.617 -6.914 -4.273 1 97 22 GLU B N 1
ATOM 837 C CA . GLU B 1 22 ? 5.113 -5.543 -4.285 1 97 22 GLU B CA 1
ATOM 838 C C . GLU B 1 22 ? 4.051 -5.336 -3.205 1 97 22 GLU B C 1
ATOM 840 O O . GLU B 1 22 ? 4.016 -4.289 -2.559 1 97 22 GLU B O 1
ATOM 845 N N . ILE B 1 23 ? 3.152 -6.324 -3.049 1 98.19 23 ILE B N 1
ATOM 846 C CA . ILE B 1 23 ? 2.141 -6.262 -1.999 1 98.19 23 ILE B CA 1
ATOM 847 C C . ILE B 1 23 ? 2.818 -6.191 -0.633 1 98.19 23 ILE B C 1
ATOM 849 O O . ILE B 1 23 ? 2.406 -5.414 0.232 1 98.19 23 ILE B O 1
ATOM 853 N N . GLU B 1 24 ? 3.783 -7 -0.409 1 97.69 24 GLU B N 1
ATOM 854 C CA . GLU B 1 24 ? 4.512 -6.988 0.856 1 97.69 24 GLU B CA 1
ATOM 855 C C . GLU B 1 24 ? 5.184 -5.637 1.092 1 97.69 24 GLU B C 1
ATOM 857 O O . GLU B 1 24 ? 5.113 -5.086 2.191 1 97.69 24 GLU B O 1
ATOM 862 N N . ASP B 1 25 ? 5.871 -5.109 0.102 1 97.62 25 ASP B N 1
ATOM 863 C CA . ASP B 1 25 ? 6.492 -3.791 0.212 1 97.62 25 ASP B CA 1
ATOM 864 C C . ASP B 1 25 ? 5.453 -2.719 0.533 1 97.62 25 ASP B C 1
ATOM 866 O O . ASP B 1 25 ? 5.699 -1.841 1.363 1 97.62 25 ASP B O 1
ATOM 870 N N . ALA B 1 26 ? 4.352 -2.82 -0.157 1 98.56 26 ALA B N 1
ATOM 871 C CA . ALA B 1 26 ? 3.271 -1.868 0.097 1 98.56 26 ALA B CA 1
ATOM 872 C C . ALA B 1 26 ? 2.785 -1.964 1.54 1 98.56 26 ALA B C 1
ATOM 874 O O . ALA B 1 26 ? 2.545 -0.944 2.189 1 98.56 26 ALA B O 1
ATOM 875 N N . ARG B 1 27 ? 2.551 -3.16 2.045 1 98.56 27 ARG B N 1
ATOM 876 C CA . ARG B 1 27 ? 2.094 -3.355 3.418 1 98.56 27 ARG B CA 1
ATOM 877 C C . ARG B 1 27 ? 3.043 -2.693 4.41 1 98.56 27 ARG B C 1
ATOM 879 O O . ARG B 1 27 ? 2.604 -2.113 5.406 1 98.56 27 ARG B O 1
ATOM 886 N N . GLU B 1 28 ? 4.293 -2.809 4.176 1 98.06 28 GLU B N 1
ATOM 887 C CA . GLU B 1 28 ? 5.277 -2.188 5.059 1 98.06 28 GLU B CA 1
ATOM 888 C C . GLU B 1 28 ? 5.148 -0.667 5.047 1 98.06 28 GLU B C 1
ATOM 890 O O . GLU B 1 28 ? 5.211 -0.026 6.098 1 98.06 28 GLU B O 1
ATOM 895 N N . LEU B 1 29 ? 5.062 -0.097 3.877 1 98.56 29 LEU B N 1
ATOM 896 C CA . LEU B 1 29 ? 4.871 1.344 3.756 1 98.56 29 LEU B CA 1
ATOM 897 C C . LEU B 1 29 ? 3.588 1.78 4.457 1 98.56 29 LEU B C 1
ATOM 899 O O . LEU B 1 29 ? 3.574 2.797 5.156 1 98.56 29 LEU B O 1
ATOM 903 N N . VAL B 1 30 ? 2.529 1.04 4.277 1 98.62 30 VAL B N 1
ATOM 904 C CA . VAL B 1 30 ? 1.236 1.351 4.875 1 98.62 30 VAL B CA 1
ATOM 905 C C . VAL B 1 30 ? 1.343 1.294 6.398 1 98.62 30 VAL B C 1
ATOM 907 O O . VAL B 1 30 ? 0.813 2.16 7.098 1 98.62 30 VAL B O 1
ATOM 910 N N . ALA B 1 31 ? 1.966 0.272 6.926 1 97.88 31 ALA B N 1
ATOM 911 C CA . ALA B 1 31 ? 2.174 0.166 8.367 1 97.88 31 ALA B CA 1
ATOM 912 C C . ALA B 1 31 ? 2.936 1.375 8.906 1 97.88 31 ALA B C 1
ATOM 914 O O . ALA B 1 31 ? 2.578 1.931 9.945 1 97.88 31 ALA B O 1
ATOM 915 N N . SER B 1 32 ? 3.992 1.74 8.211 1 97.06 32 SER B N 1
ATOM 916 C CA . SER B 1 32 ? 4.777 2.908 8.602 1 97.06 32 SER B CA 1
ATOM 917 C C . SER B 1 32 ? 3.926 4.172 8.594 1 97.06 32 SER B C 1
ATOM 919 O O . SER B 1 32 ? 3.955 4.953 9.547 1 97.06 32 SER B O 1
ATOM 921 N N . ALA B 1 33 ? 3.205 4.383 7.5 1 96.75 33 ALA B N 1
ATOM 922 C CA . ALA B 1 33 ? 2.32 5.539 7.391 1 96.75 33 ALA B CA 1
ATOM 923 C C . ALA B 1 33 ? 1.315 5.57 8.539 1 96.75 33 ALA B C 1
ATOM 925 O O . ALA B 1 33 ? 1.036 6.633 9.102 1 96.75 33 ALA B O 1
ATOM 926 N N . LEU B 1 34 ? 0.698 4.422 8.836 1 97 34 LEU B N 1
ATOM 927 C CA . LEU B 1 34 ? -0.289 4.32 9.906 1 97 34 LEU B CA 1
ATOM 928 C C . LEU B 1 34 ? 0.291 4.812 11.227 1 97 34 LEU B C 1
ATOM 930 O O . LEU B 1 34 ? -0.357 5.57 11.953 1 97 34 LEU B O 1
ATOM 934 N N . ASN B 1 35 ? 1.452 4.348 11.523 1 95.81 35 ASN B N 1
ATOM 935 C CA . ASN B 1 35 ? 2.107 4.758 12.758 1 95.81 35 ASN B CA 1
ATOM 936 C C . ASN B 1 35 ? 2.336 6.27 12.797 1 95.81 35 ASN B C 1
ATOM 938 O O . ASN B 1 35 ? 2.096 6.91 13.82 1 95.81 35 ASN B O 1
ATOM 942 N N . ARG B 1 36 ? 2.807 6.855 11.711 1 93.5 36 ARG B N 1
ATOM 943 C CA . ARG B 1 36 ? 3.045 8.289 11.633 1 93.5 36 ARG B CA 1
ATOM 944 C C . ARG B 1 36 ? 1.747 9.07 11.82 1 93.5 36 ARG B C 1
ATOM 946 O O . ARG B 1 36 ? 1.722 10.086 12.516 1 93.5 36 ARG B O 1
ATOM 953 N N . ILE B 1 37 ? 0.677 8.594 11.203 1 93.94 37 ILE B N 1
ATOM 954 C CA . ILE B 1 37 ? -0.612 9.273 11.289 1 93.94 37 ILE B CA 1
ATOM 955 C C . ILE B 1 37 ? -1.128 9.219 12.727 1 93.94 37 ILE B C 1
ATOM 957 O O . ILE B 1 37 ? -1.658 10.211 13.234 1 93.94 37 ILE B O 1
ATOM 961 N N . ARG B 1 38 ? -1.034 8.109 13.336 1 91.25 38 ARG B N 1
ATOM 962 C CA . ARG B 1 38 ? -1.537 7.941 14.695 1 91.25 38 ARG B CA 1
ATOM 963 C C . ARG B 1 38 ? -0.79 8.844 15.672 1 91.25 38 ARG B C 1
ATOM 965 O O . ARG B 1 38 ? -1.367 9.32 16.656 1 91.25 38 ARG B O 1
ATOM 972 N N . VAL B 1 39 ? 0.497 9.039 15.414 1 86.06 39 VAL B N 1
ATOM 973 C CA . VAL B 1 39 ? 1.289 9.93 16.25 1 86.06 39 VAL B CA 1
ATOM 974 C C . VAL B 1 39 ? 0.904 11.375 15.984 1 86.06 39 VAL B C 1
ATOM 976 O O . VAL B 1 39 ? 0.765 12.172 16.922 1 86.06 39 VAL B O 1
ATOM 979 N N . SER B 1 40 ? 0.698 11.75 14.758 1 87 40 SER B N 1
ATOM 980 C CA . SER B 1 40 ? 0.479 13.125 14.336 1 87 40 SER B CA 1
ATOM 981 C C . SER B 1 40 ? -0.964 13.555 14.578 1 87 40 SER B C 1
ATOM 983 O O . SER B 1 40 ? -1.218 14.695 14.969 1 87 40 SER B O 1
ATOM 985 N N . ASP B 1 41 ? -1.923 12.641 14.234 1 84.38 41 ASP B N 1
ATOM 986 C CA . ASP B 1 41 ? -3.344 12.969 14.289 1 84.38 41 ASP B CA 1
ATOM 987 C C . ASP B 1 41 ? -4.188 11.719 14.555 1 84.38 41 ASP B C 1
ATOM 989 O O . ASP B 1 41 ? -4.902 11.25 13.672 1 84.38 41 ASP B O 1
ATOM 993 N N . PRO B 1 42 ? -4.125 11.25 15.703 1 77.75 42 PRO B N 1
ATOM 994 C CA . PRO B 1 42 ? -4.766 9.969 16.031 1 77.75 42 PRO B CA 1
ATOM 995 C C . PRO B 1 42 ? -6.285 10.016 15.883 1 77.75 42 PRO B C 1
ATOM 997 O O . PRO B 1 42 ? -6.93 8.977 15.742 1 77.75 42 PRO B O 1
ATOM 1000 N N . GLU B 1 43 ? -6.887 11.234 15.93 1 77.75 43 GLU B N 1
ATOM 1001 C CA . GLU B 1 43 ? -8.344 11.328 15.938 1 77.75 43 GLU B CA 1
ATOM 1002 C C . GLU B 1 43 ? -8.898 11.492 14.523 1 77.75 43 GLU B C 1
ATOM 1004 O O . GLU B 1 43 ? -10.109 11.477 14.32 1 77.75 43 GLU B O 1
ATOM 1009 N N . ALA B 1 44 ? -8.07 11.602 13.594 1 78.75 44 ALA B N 1
ATOM 1010 C CA . ALA B 1 44 ? -8.508 11.805 12.211 1 78.75 44 ALA B CA 1
ATOM 1011 C C . ALA B 1 44 ? -9.062 10.508 11.617 1 78.75 44 ALA B C 1
ATOM 1013 O O . ALA B 1 44 ? -8.883 9.43 12.188 1 78.75 44 ALA B O 1
ATOM 1014 N N . HIS B 1 45 ? -9.844 10.531 10.484 1 81.38 45 HIS B N 1
ATOM 1015 C CA . HIS B 1 45 ? -10.391 9.383 9.773 1 81.38 45 HIS B CA 1
ATOM 1016 C C . HIS B 1 45 ? -9.297 8.594 9.07 1 81.38 45 HIS B C 1
ATOM 1018 O O . HIS B 1 45 ? -9.461 7.406 8.797 1 81.38 45 HIS B O 1
ATOM 1024 N N . ALA B 1 46 ? -8.227 9.312 8.898 1 89.38 46 ALA B N 1
ATOM 1025 C CA . ALA B 1 46 ? -7.188 8.734 8.055 1 89.38 46 ALA B CA 1
ATOM 1026 C C . ALA B 1 46 ? -6.699 7.402 8.625 1 89.38 46 ALA B C 1
ATOM 1028 O O . ALA B 1 46 ? -6.535 6.426 7.887 1 89.38 46 ALA B O 1
ATOM 1029 N N . PRO B 1 47 ? -6.527 7.254 9.898 1 92.19 47 PRO B N 1
ATOM 1030 C CA . PRO B 1 47 ? -6.039 5.973 10.422 1 92.19 47 PRO B CA 1
ATOM 1031 C C . PRO B 1 47 ? -6.98 4.812 10.109 1 92.19 47 PRO B C 1
ATOM 1033 O O . PRO B 1 47 ? -6.527 3.697 9.844 1 92.19 47 PRO B O 1
ATOM 1036 N N . ARG B 1 48 ? -8.289 5.086 10.125 1 94.62 48 ARG B N 1
ATOM 1037 C CA . ARG B 1 48 ? -9.242 4.023 9.828 1 94.62 48 ARG B CA 1
ATOM 1038 C C . ARG B 1 48 ? -9.094 3.535 8.391 1 94.62 48 ARG B C 1
ATOM 1040 O O . ARG B 1 48 ? -9.117 2.33 8.133 1 94.62 48 ARG B O 1
ATOM 1047 N N . TYR B 1 49 ? -9.008 4.426 7.461 1 96.88 49 TYR B N 1
ATOM 1048 C CA . TYR B 1 49 ? -8.812 4.059 6.066 1 96.88 49 TYR B CA 1
ATOM 1049 C C . TYR B 1 49 ? -7.52 3.266 5.891 1 96.88 49 TYR B C 1
ATOM 1051 O O . TYR B 1 49 ? -7.496 2.25 5.191 1 96.88 49 TYR B O 1
ATOM 1059 N N . VAL B 1 50 ? -6.453 3.709 6.551 1 97.62 50 VAL B N 1
ATOM 1060 C CA . VAL B 1 50 ? -5.156 3.061 6.422 1 97.62 50 VAL B CA 1
ATOM 1061 C C . VAL B 1 50 ? -5.207 1.671 7.055 1 97.62 50 VAL B C 1
ATOM 1063 O O . VAL B 1 50 ? -4.668 0.709 6.5 1 97.62 50 VAL B O 1
ATOM 1066 N N . ASP B 1 51 ? -5.883 1.545 8.133 1 97.12 51 ASP B N 1
ATOM 1067 C CA . ASP B 1 51 ? -6.082 0.252 8.789 1 97.12 51 ASP B CA 1
ATOM 1068 C C . ASP B 1 51 ? -6.797 -0.725 7.859 1 97.12 51 ASP B C 1
ATOM 1070 O O . ASP B 1 51 ? -6.406 -1.889 7.75 1 97.12 51 ASP B O 1
ATOM 1074 N N . THR B 1 52 ? -7.785 -0.265 7.312 1 98.38 52 THR B N 1
ATOM 1075 C CA . THR B 1 52 ? -8.547 -1.112 6.406 1 98.38 52 THR B CA 1
ATOM 1076 C C . THR B 1 52 ? -7.699 -1.52 5.203 1 98.38 52 THR B C 1
ATOM 1078 O O . THR B 1 52 ? -7.762 -2.666 4.754 1 98.38 52 THR B O 1
ATOM 1081 N N . ALA B 1 53 ? -6.953 -0.542 4.652 1 98.5 53 ALA B N 1
ATOM 1082 C CA . ALA B 1 53 ? -6.066 -0.861 3.537 1 98.5 53 ALA B CA 1
ATOM 1083 C C . ALA B 1 53 ? -5.07 -1.949 3.924 1 98.5 53 ALA B C 1
ATOM 1085 O O . ALA B 1 53 ? -4.852 -2.898 3.168 1 98.5 53 ALA B O 1
ATOM 1086 N N . TYR B 1 54 ? -4.477 -1.821 5.117 1 98.69 54 TYR B N 1
ATOM 1087 C CA . TYR B 1 54 ? -3.518 -2.811 5.594 1 98.69 54 TYR B CA 1
ATOM 1088 C C . TYR B 1 54 ? -4.152 -4.195 5.668 1 98.69 54 TYR B C 1
ATOM 1090 O O . TYR B 1 54 ? -3.553 -5.184 5.234 1 98.69 54 TYR B O 1
ATOM 1098 N N . ALA B 1 55 ? -5.32 -4.258 6.219 1 98.5 55 ALA B N 1
ATOM 1099 C CA . ALA B 1 55 ? -6.035 -5.527 6.328 1 98.5 55 ALA B CA 1
ATOM 1100 C C . ALA B 1 55 ? -6.285 -6.137 4.953 1 98.5 55 ALA B C 1
ATOM 1102 O O . ALA B 1 55 ? -6.102 -7.34 4.758 1 98.5 55 ALA B O 1
ATOM 1103 N N . GLN B 1 56 ? -6.793 -5.285 4.035 1 98.38 56 GLN B N 1
ATOM 1104 C CA . GLN B 1 56 ? -7.082 -5.777 2.691 1 98.38 56 GLN B CA 1
ATOM 1105 C C . GLN B 1 56 ? -5.816 -6.273 2.002 1 98.38 56 GLN B C 1
ATOM 1107 O O . GLN B 1 56 ? -5.84 -7.293 1.308 1 98.38 56 GLN B O 1
ATOM 1112 N N . LEU B 1 57 ? -4.715 -5.621 2.188 1 98.56 57 LEU B N 1
ATOM 1113 C CA . LEU B 1 57 ? -3.451 -6.066 1.612 1 98.56 57 LEU B CA 1
ATOM 1114 C C . LEU B 1 57 ? -3.006 -7.387 2.232 1 98.56 57 LEU B C 1
ATOM 1116 O O . LEU B 1 57 ? -2.404 -8.227 1.555 1 98.56 57 LEU B O 1
ATOM 1120 N N . THR B 1 58 ? -3.203 -7.527 3.512 1 98.38 58 THR B N 1
ATOM 1121 C CA . THR B 1 58 ? -2.883 -8.789 4.176 1 98.38 58 THR B CA 1
ATOM 1122 C C . THR B 1 58 ? -3.674 -9.938 3.559 1 98.38 58 THR B C 1
ATOM 1124 O O . THR B 1 58 ? -3.121 -11.008 3.295 1 98.38 58 THR B O 1
ATOM 1127 N N . LEU B 1 59 ? -4.953 -9.727 3.326 1 97.75 59 LEU B N 1
ATOM 1128 C CA . LEU B 1 59 ? -5.785 -10.742 2.691 1 97.75 59 LEU B CA 1
ATOM 1129 C C . LEU B 1 59 ? -5.297 -11.039 1.277 1 97.75 59 LEU B C 1
ATOM 1131 O O . LEU B 1 59 ? -5.305 -12.195 0.842 1 97.75 59 LEU B O 1
ATOM 1135 N N . ALA B 1 60 ? -4.965 -10.008 0.544 1 96.81 60 ALA B N 1
ATOM 1136 C CA . ALA B 1 60 ? -4.43 -10.188 -0.802 1 96.81 60 ALA B CA 1
ATOM 1137 C C . ALA B 1 60 ? -3.18 -11.062 -0.782 1 96.81 60 ALA B C 1
ATOM 1139 O O . ALA B 1 60 ? -3.041 -11.977 -1.6 1 96.81 60 ALA B O 1
ATOM 1140 N N . ASP B 1 61 ? -2.258 -10.766 0.102 1 96.75 61 ASP B N 1
ATOM 1141 C CA . ASP B 1 61 ? -1.023 -11.531 0.245 1 96.75 61 ASP B CA 1
ATOM 1142 C C . ASP B 1 61 ? -1.317 -13 0.513 1 96.75 61 ASP B C 1
ATOM 1144 O O . ASP B 1 61 ? -0.691 -13.883 -0.081 1 96.75 61 ASP B O 1
ATOM 1148 N N . GLU B 1 62 ? -2.223 -13.188 1.395 1 95.88 62 GLU B N 1
ATOM 1149 C CA . GLU B 1 62 ? -2.605 -14.562 1.713 1 95.88 62 GLU B CA 1
ATOM 1150 C C . GLU B 1 62 ? -3.15 -15.281 0.483 1 95.88 62 GLU B C 1
ATOM 1152 O O . GLU B 1 62 ? -2.82 -16.438 0.24 1 95.88 62 GLU B O 1
ATOM 1157 N N . ALA B 1 63 ? -3.99 -14.609 -0.254 1 94.12 63 ALA B N 1
ATOM 1158 C CA . ALA B 1 63 ? -4.594 -15.195 -1.446 1 94.12 63 ALA B CA 1
ATOM 1159 C C . ALA B 1 63 ? -3.531 -15.531 -2.492 1 94.12 63 ALA B C 1
ATOM 1161 O O . ALA B 1 63 ? -3.557 -16.609 -3.088 1 94.12 63 ALA B O 1
ATOM 1162 N N . VAL B 1 64 ? -2.621 -14.648 -2.721 1 94.06 64 VAL B N 1
ATOM 1163 C CA . VAL B 1 64 ? -1.558 -14.859 -3.697 1 94.06 64 VAL B CA 1
ATOM 1164 C C . VAL B 1 64 ? -0.665 -16.016 -3.242 1 94.06 64 VAL B C 1
ATOM 1166 O O . VAL B 1 64 ? -0.336 -16.906 -4.031 1 94.06 64 VAL B O 1
ATOM 1169 N N . ASN B 1 65 ? -0.293 -15.984 -1.976 1 93.88 65 ASN B N 1
ATOM 1170 C CA . ASN B 1 65 ? 0.557 -17.031 -1.434 1 93.88 65 ASN B CA 1
ATOM 1171 C C . ASN B 1 65 ? -0.117 -18.406 -1.525 1 93.88 65 ASN B C 1
ATOM 1173 O O . ASN B 1 65 ? 0.548 -19.422 -1.763 1 93.88 65 ASN B O 1
ATOM 1177 N N . ARG B 1 66 ? -1.372 -18.438 -1.278 1 92.25 66 ARG B N 1
ATOM 1178 C CA . ARG B 1 66 ? -2.104 -19.703 -1.428 1 92.25 66 ARG B CA 1
ATOM 1179 C C . ARG B 1 66 ? -2 -20.219 -2.855 1 92.25 66 ARG B C 1
ATOM 1181 O O . ARG B 1 66 ? -1.766 -21.422 -3.066 1 92.25 66 ARG B O 1
ATOM 1188 N N . THR B 1 67 ? -2.229 -19.312 -3.803 1 91.56 67 THR B N 1
ATOM 1189 C CA . THR B 1 67 ? -2.121 -19.688 -5.207 1 91.56 67 THR B CA 1
ATOM 1190 C C . THR B 1 67 ? -0.729 -20.234 -5.52 1 91.56 67 THR B C 1
ATOM 1192 O O . THR B 1 67 ? -0.591 -21.266 -6.18 1 91.56 67 THR B O 1
ATOM 1195 N N . LEU B 1 68 ? 0.261 -19.562 -5.047 1 92.75 68 LEU B N 1
ATOM 1196 C CA . LEU B 1 68 ? 1.635 -20 -5.273 1 92.75 68 LEU B CA 1
ATOM 1197 C C . LEU B 1 68 ? 1.882 -21.375 -4.652 1 92.75 68 LEU B C 1
ATOM 1199 O O . LEU B 1 68 ? 2.498 -22.234 -5.273 1 92.75 68 LEU B O 1
ATOM 1203 N N . THR B 1 69 ? 1.438 -21.562 -3.426 1 92.81 69 THR B N 1
ATOM 1204 C CA . THR B 1 69 ? 1.598 -22.828 -2.732 1 92.81 69 THR B CA 1
ATOM 1205 C C . THR B 1 69 ? 0.932 -23.953 -3.516 1 92.81 69 THR B C 1
ATOM 1207 O O . THR B 1 69 ? 1.512 -25.031 -3.678 1 92.81 69 THR B O 1
ATOM 1210 N N . ILE B 1 70 ? -0.279 -23.734 -4.027 1 90.75 70 ILE B N 1
ATOM 1211 C CA . ILE B 1 70 ? -1.023 -24.719 -4.797 1 90.75 70 ILE B CA 1
ATOM 1212 C C . ILE B 1 70 ? -0.227 -25.109 -6.043 1 90.75 70 ILE B C 1
ATOM 1214 O O . ILE B 1 70 ? -0.248 -26.266 -6.461 1 90.75 70 ILE B O 1
ATOM 1218 N N . ARG B 1 71 ? 0.539 -24.219 -6.559 1 90.25 71 ARG B N 1
ATOM 1219 C CA . ARG B 1 71 ? 1.276 -24.453 -7.793 1 90.25 71 ARG B CA 1
ATOM 1220 C C . ARG B 1 71 ? 2.678 -24.984 -7.508 1 90.25 71 ARG B C 1
ATOM 1222 O O . ARG B 1 71 ? 3.475 -25.172 -8.43 1 90.25 71 ARG B O 1
ATOM 1229 N N . GLY B 1 72 ? 3.021 -25.125 -6.262 1 90.31 72 GLY B N 1
ATOM 1230 C CA . GLY B 1 72 ? 4.305 -25.672 -5.871 1 90.31 72 GLY B CA 1
ATOM 1231 C C . GLY B 1 72 ? 5.449 -24.688 -6.008 1 90.31 72 GLY B C 1
ATOM 1232 O O . GLY B 1 72 ? 6.59 -25.078 -6.258 1 90.31 72 GLY B O 1
ATOM 1233 N N . VAL B 1 73 ? 5.09 -23.422 -6.023 1 90.5 73 VAL B N 1
ATOM 1234 C CA . VAL B 1 73 ? 6.105 -22.375 -6.176 1 90.5 73 VAL B CA 1
ATOM 1235 C C . VAL B 1 73 ? 6.578 -21.906 -4.805 1 90.5 73 VAL B C 1
ATOM 1237 O O . VAL B 1 73 ? 5.762 -21.594 -3.932 1 90.5 73 VAL B O 1
ATOM 1240 N N . ASP B 1 74 ? 7.789 -21.938 -4.578 1 92.56 74 ASP B N 1
ATOM 1241 C CA . ASP B 1 74 ? 8.414 -21.312 -3.408 1 92.56 74 ASP B CA 1
ATOM 1242 C C . ASP B 1 74 ? 8.758 -19.859 -3.68 1 92.56 74 ASP B C 1
ATOM 1244 O O . ASP B 1 74 ? 9.695 -19.562 -4.426 1 92.56 74 ASP B O 1
ATOM 1248 N N . ARG B 1 75 ? 8.117 -19 -3.021 1 93 75 ARG B N 1
ATOM 1249 C CA . ARG B 1 75 ? 8.242 -17.562 -3.271 1 93 75 ARG B CA 1
ATOM 1250 C C . ARG B 1 75 ? 9.664 -17.078 -3.012 1 93 75 ARG B C 1
ATOM 1252 O O . ARG B 1 75 ? 10.234 -16.344 -3.82 1 93 75 ARG B O 1
ATOM 1259 N N . LYS B 1 76 ? 10.164 -17.422 -2.014 1 91.94 76 LYS B N 1
ATOM 1260 C CA . LYS B 1 76 ? 11.516 -17 -1.657 1 91.94 76 LYS B CA 1
ATOM 1261 C C . LYS B 1 76 ? 12.531 -17.469 -2.693 1 91.94 76 LYS B C 1
ATOM 1263 O O . LYS B 1 76 ? 13.375 -16.688 -3.137 1 91.94 76 LYS B O 1
ATOM 1268 N N . GLU B 1 77 ? 12.469 -18.719 -3.09 1 90.62 77 GLU B N 1
ATOM 1269 C CA . GLU B 1 77 ? 13.383 -19.281 -4.082 1 90.62 77 GLU B CA 1
ATOM 1270 C C . GLU B 1 77 ? 13.219 -18.578 -5.434 1 90.62 77 GLU B C 1
ATOM 1272 O O . GLU B 1 77 ? 14.203 -18.266 -6.098 1 90.62 77 GLU B O 1
ATOM 1277 N N . GLN B 1 78 ? 11.977 -18.359 -5.754 1 91.69 78 GLN B N 1
ATOM 1278 C CA . GLN B 1 78 ? 11.719 -17.734 -7.043 1 91.69 78 GLN B CA 1
ATOM 1279 C C . GLN B 1 78 ? 12.211 -16.281 -7.059 1 91.69 78 GLN B C 1
ATOM 1281 O O . GLN B 1 78 ? 12.711 -15.797 -8.078 1 91.69 78 GLN B O 1
ATOM 1286 N N . THR B 1 79 ? 12.039 -15.539 -5.938 1 89.81 79 THR B N 1
ATOM 1287 C CA . THR B 1 79 ? 12.516 -14.164 -5.848 1 89.81 79 THR B CA 1
ATOM 1288 C C . THR B 1 79 ? 14.031 -14.109 -5.984 1 89.81 79 THR B C 1
ATOM 1290 O O . THR B 1 79 ? 14.57 -13.25 -6.684 1 89.81 79 THR B O 1
ATOM 1293 N N . GLU B 1 80 ? 14.656 -14.992 -5.352 1 88.94 80 GLU B N 1
ATOM 1294 C CA . GLU B 1 80 ? 16.109 -15.055 -5.402 1 88.94 80 GLU B CA 1
ATOM 1295 C C . GLU B 1 80 ? 16.594 -15.336 -6.82 1 88.94 80 GLU B C 1
ATOM 1297 O O . GLU B 1 80 ? 17.578 -14.727 -7.277 1 88.94 80 GLU B O 1
ATOM 1302 N N . ARG B 1 81 ? 15.992 -16.203 -7.48 1 87.12 81 ARG B N 1
ATOM 1303 C CA . ARG B 1 81 ? 16.344 -16.516 -8.859 1 87.12 81 ARG B CA 1
ATOM 1304 C C . ARG B 1 81 ? 16.203 -15.297 -9.758 1 87.12 81 ARG B C 1
ATOM 1306 O O . ARG B 1 81 ? 17.031 -15.055 -10.625 1 87.12 81 ARG B O 1
ATOM 1313 N N . LEU B 1 82 ? 15.07 -14.578 -9.547 1 82.31 82 LEU B N 1
ATOM 1314 C CA . LEU B 1 82 ? 14.797 -13.406 -10.367 1 82.31 82 LEU B CA 1
ATOM 1315 C C . LEU B 1 82 ? 15.852 -12.328 -10.141 1 82.31 82 LEU B C 1
ATOM 1317 O O . LEU B 1 82 ? 16.297 -11.672 -11.086 1 82.31 82 LEU B O 1
ATOM 1321 N N . VAL B 1 83 ? 16.234 -12.141 -8.898 1 83.31 83 VAL B N 1
ATOM 1322 C CA . VAL B 1 83 ? 17.25 -11.141 -8.547 1 83.31 83 VAL B CA 1
ATOM 1323 C C . VAL B 1 83 ? 18.594 -11.547 -9.125 1 83.31 83 VAL B C 1
ATOM 1325 O O . VAL B 1 83 ? 19.328 -10.711 -9.648 1 83.31 83 VAL B O 1
ATOM 1328 N N . GLU B 1 84 ? 18.875 -12.836 -9.102 1 84.75 84 GLU B N 1
ATOM 1329 C CA . GLU B 1 84 ? 20.141 -13.352 -9.617 1 84.75 84 GLU B CA 1
ATOM 1330 C C . GLU B 1 84 ? 20.203 -13.234 -11.133 1 84.75 84 GLU B C 1
ATOM 1332 O O . GLU B 1 84 ? 21.25 -12.922 -11.695 1 84.75 84 GLU B O 1
ATOM 1337 N N . SER B 1 85 ? 19.156 -13.422 -11.781 1 78.31 85 SER B N 1
ATOM 1338 C CA . SER B 1 85 ? 19.141 -13.359 -13.242 1 78.31 85 SER B CA 1
ATOM 1339 C C . SER B 1 85 ? 19.359 -11.938 -13.734 1 78.31 85 SER B C 1
ATOM 1341 O O . SER B 1 85 ? 19.75 -11.727 -14.883 1 78.31 85 SER B O 1
ATOM 1343 N N . ARG B 1 86 ? 19.234 -10.922 -12.875 1 69.62 86 ARG B N 1
ATOM 1344 C CA . ARG B 1 86 ? 19.359 -9.523 -13.273 1 69.62 86 ARG B CA 1
ATOM 1345 C C . ARG B 1 86 ? 20.719 -8.961 -12.867 1 69.62 86 ARG B C 1
ATOM 1347 O O . ARG B 1 86 ? 21.062 -7.844 -13.258 1 69.62 86 ARG B O 1
ATOM 1354 N N . ARG B 1 87 ? 21.422 -9.758 -12.25 1 71.38 87 ARG B N 1
ATOM 1355 C CA . ARG B 1 87 ? 22.797 -9.375 -11.945 1 71.38 87 ARG B CA 1
ATOM 1356 C C . ARG B 1 87 ? 23.734 -9.781 -13.07 1 71.38 87 ARG B C 1
ATOM 1358 O O . ARG B 1 87 ? 24.703 -9.078 -13.359 1 71.38 87 ARG B O 1
#